Protein AF-A0A7V0V352-F1 (afdb_monomer_lite)

Secondary structure (DSSP, 8-state):
------HHHHHHHHHHHHHHGGGSTTS--------PPPP-------------------------------HHHHHHHHTTSS--HHHHS-SS------SSS---S--------SSTTHHHHHTTTT-SEEEEGGGTEEEE--

pLDDT: mean 73.29, std 15.71, range [43.5, 96.44]

Sequence (142 aa):
MSTRISRREFLFGSAMTAVGVALSACARQAAPQPTQPPATKAAVQASPTPIPTQAATATPVPTAAPAKEAPALAELVKQGKLPPLTDRLPKNPLVLAPVNEIGTYGGRIRSFYSWQGYWAECQYGHSALRWINDGMEIAPGI

Structure (mmCIF, N/CA/C/O backbone):
data_AF-A0A7V0V352-F1
#
_entry.id   AF-A0A7V0V352-F1
#
loop_
_atom_site.group_PDB
_atom_site.id
_atom_site.type_symbol
_atom_site.label_atom_id
_atom_site.label_alt_id
_atom_site.label_comp_id
_atom_site.label_asym_id
_atom_site.label_entity_id
_atom_site.label_seq_id
_atom_site.pdbx_PDB_ins_code
_atom_site.Cartn_x
_atom_site.Cartn_y
_atom_site.Cartn_z
_atom_site.occupancy
_atom_site.B_iso_or_equiv
_atom_site.auth_seq_id
_atom_site.auth_comp_id
_atom_site.auth_asym_id
_atom_site.auth_atom_id
_atom_site.pdbx_PDB_model_num
ATOM 1 N N . MET A 1 1 ? -4.299 54.544 -62.703 1.00 43.50 1 MET A N 1
ATOM 2 C CA . MET A 1 1 ? -5.400 53.828 -62.019 1.00 43.50 1 MET A CA 1
ATOM 3 C C . MET A 1 1 ? -4.779 52.682 -61.242 1.00 43.50 1 MET A C 1
ATOM 5 O O . MET A 1 1 ? -4.149 51.843 -61.864 1.00 43.50 1 MET A O 1
ATOM 9 N N . SER A 1 2 ? -4.840 52.703 -59.908 1.00 51.25 2 SER A N 1
ATOM 10 C CA . SER A 1 2 ? -4.236 51.662 -59.063 1.00 51.25 2 SER A CA 1
ATOM 11 C C . SER A 1 2 ? -5.326 50.684 -58.628 1.00 51.25 2 SER A C 1
ATOM 13 O O . SER A 1 2 ? -6.236 51.065 -57.890 1.00 51.25 2 SER A O 1
ATOM 15 N N . THR A 1 3 ? -5.290 49.457 -59.142 1.00 62.03 3 THR A N 1
ATOM 16 C CA . THR A 1 3 ? -6.212 48.380 -58.769 1.00 62.03 3 THR A CA 1
ATOM 17 C C . THR A 1 3 ? -5.818 47.837 -57.395 1.00 62.03 3 THR A C 1
ATOM 19 O O . THR A 1 3 ? -4.766 47.222 -57.233 1.00 62.03 3 THR A O 1
ATOM 22 N N . ARG A 1 4 ? -6.646 48.084 -56.369 1.00 68.38 4 ARG A N 1
ATOM 23 C CA . ARG A 1 4 ? -6.444 47.498 -55.035 1.00 68.38 4 ARG A CA 1
ATOM 24 C C . ARG A 1 4 ? -6.962 46.061 -55.027 1.00 68.38 4 ARG A C 1
ATOM 26 O O . ARG A 1 4 ? -8.168 45.857 -55.080 1.00 68.38 4 ARG A O 1
ATOM 33 N N . ILE A 1 5 ? -6.056 45.093 -54.921 1.00 78.44 5 ILE A N 1
ATOM 34 C CA . ILE A 1 5 ? -6.394 43.671 -54.774 1.00 78.44 5 ILE A CA 1
ATOM 35 C C . ILE A 1 5 ? -7.019 43.446 -53.394 1.00 78.44 5 ILE A C 1
ATOM 37 O O . ILE A 1 5 ? -6.432 43.792 -52.364 1.00 78.44 5 ILE A O 1
ATOM 41 N N . SER A 1 6 ? -8.219 42.870 -53.361 1.00 79.69 6 SER A N 1
ATOM 42 C CA . SER A 1 6 ? -8.899 42.525 -52.112 1.00 79.69 6 SER A CA 1
ATOM 43 C C . SER A 1 6 ? -8.332 41.236 -51.504 1.00 79.69 6 SER A C 1
ATOM 45 O O . SER A 1 6 ? -7.843 40.351 -52.205 1.00 79.69 6 SER A O 1
ATOM 47 N N . ARG A 1 7 ? -8.445 41.070 -50.177 1.00 80.06 7 ARG A N 1
ATOM 48 C CA . ARG A 1 7 ? -8.013 39.835 -49.482 1.00 80.06 7 ARG A CA 1
ATOM 49 C C . ARG A 1 7 ? -8.648 38.575 -50.079 1.00 80.06 7 ARG A C 1
ATOM 51 O O . ARG A 1 7 ? -8.038 37.513 -50.066 1.00 80.06 7 ARG A O 1
ATOM 58 N N . ARG A 1 8 ? -9.863 38.700 -50.616 1.00 79.12 8 ARG A N 1
ATOM 59 C CA . ARG A 1 8 ? -10.599 37.601 -51.240 1.00 79.12 8 ARG A CA 1
ATOM 60 C C . ARG A 1 8 ? -10.019 37.232 -52.605 1.00 79.12 8 ARG A C 1
ATOM 62 O O . ARG A 1 8 ? -9.851 36.052 -52.872 1.00 79.12 8 ARG A O 1
ATOM 69 N N . GLU A 1 9 ? -9.647 38.212 -53.424 1.00 79.06 9 GLU A N 1
ATOM 70 C CA . GLU A 1 9 ? -8.949 37.970 -54.697 1.00 79.06 9 GLU A CA 1
ATOM 71 C C . GLU A 1 9 ? -7.549 37.398 -54.481 1.00 79.06 9 GLU A C 1
ATOM 73 O O . GLU A 1 9 ? -7.135 36.517 -55.226 1.00 79.06 9 GLU A O 1
ATOM 78 N N . PHE A 1 10 ? -6.849 37.824 -53.425 1.00 77.69 10 PHE A N 1
ATOM 79 C CA . PHE A 1 10 ? -5.573 37.220 -53.043 1.00 77.69 10 PHE A CA 1
ATOM 80 C C . PHE A 1 10 ? -5.732 35.740 -52.658 1.00 77.69 10 PHE A C 1
ATOM 82 O O . PHE A 1 10 ? -4.953 34.905 -53.109 1.00 77.69 10 PHE A O 1
ATOM 89 N N . LEU A 1 11 ? -6.765 35.401 -51.877 1.00 81.44 11 LEU A N 1
ATOM 90 C CA . LEU A 1 11 ? -7.054 34.016 -51.489 1.00 81.44 11 LEU A CA 1
ATOM 91 C C . LEU A 1 11 ? -7.526 33.151 -52.669 1.00 81.44 11 LEU A C 1
ATOM 93 O O . LEU A 1 11 ? -7.151 31.986 -52.761 1.00 81.44 11 LEU A O 1
ATOM 97 N N . PHE A 1 12 ? -8.313 33.703 -53.594 1.00 75.25 12 PHE A N 1
ATOM 98 C CA . PHE A 1 12 ? -8.693 32.985 -54.815 1.00 75.25 12 PHE A CA 1
ATOM 99 C C . PHE A 1 12 ? -7.503 32.795 -55.765 1.00 75.25 12 PHE A C 1
ATOM 101 O O . PHE A 1 12 ? -7.333 31.712 -56.323 1.00 75.25 12 PHE A O 1
ATOM 108 N N . GLY A 1 13 ? -6.643 33.808 -55.907 1.00 75.25 13 GLY A N 1
ATOM 109 C CA . GLY A 1 13 ? -5.429 33.727 -56.717 1.00 75.25 13 GLY A CA 1
ATOM 110 C C . GLY A 1 13 ? -4.414 32.718 -56.175 1.00 75.25 13 GLY A C 1
ATOM 111 O O . GLY A 1 13 ? -3.832 31.965 -56.953 1.00 75.25 13 GLY A O 1
ATOM 112 N N . SER A 1 14 ? -4.241 32.642 -54.849 1.00 68.81 14 SER A N 1
ATOM 113 C CA . SER A 1 14 ? -3.341 31.665 -54.219 1.00 68.81 14 SER A CA 1
ATOM 114 C C . SER A 1 14 ? -3.876 30.230 -54.271 1.00 68.81 14 SER A C 1
ATOM 116 O O . SER A 1 14 ? -3.094 29.287 -54.374 1.00 68.81 14 SER A O 1
ATOM 118 N N . ALA A 1 15 ? -5.199 30.041 -54.269 1.00 66.25 15 ALA A N 1
ATOM 119 C CA . ALA A 1 15 ? -5.800 28.724 -54.464 1.00 66.25 15 ALA A CA 1
ATOM 120 C C . ALA A 1 15 ? -5.619 28.206 -55.906 1.00 66.25 15 ALA A C 1
ATOM 122 O O . ALA A 1 15 ? -5.352 27.020 -56.102 1.00 66.25 15 ALA A O 1
ATOM 123 N N . MET A 1 16 ? -5.705 29.078 -56.920 1.00 65.88 16 MET A N 1
ATOM 124 C CA . MET A 1 16 ? -5.521 28.673 -58.322 1.00 65.88 16 MET A CA 1
ATOM 125 C C . MET A 1 16 ? -4.070 28.305 -58.672 1.00 65.88 16 MET A C 1
ATOM 127 O O . MET A 1 16 ? -3.858 27.429 -59.510 1.00 65.88 16 MET A O 1
ATOM 131 N N . THR A 1 17 ? -3.062 28.894 -58.022 1.00 61.22 17 THR A N 1
ATOM 132 C CA . THR A 1 17 ? -1.652 28.522 -58.254 1.00 61.22 17 THR A CA 1
ATOM 133 C C . THR A 1 17 ? -1.278 27.171 -57.640 1.00 61.22 17 THR A C 1
ATOM 135 O O . THR A 1 17 ? -0.469 26.451 -58.225 1.00 61.22 17 THR A O 1
ATOM 138 N N . ALA A 1 18 ? -1.907 26.761 -56.533 1.00 56.91 18 ALA A N 1
ATOM 139 C CA . ALA A 1 18 ? -1.668 25.454 -55.910 1.00 56.91 18 ALA A CA 1
ATOM 140 C C . ALA A 1 18 ? -2.135 24.269 -56.782 1.00 56.91 18 ALA A C 1
ATOM 142 O O . ALA A 1 18 ? -1.508 23.211 -56.776 1.00 56.91 18 ALA A O 1
ATOM 143 N N . VAL A 1 19 ? -3.186 24.453 -57.590 1.00 56.16 19 VAL A N 1
ATOM 144 C CA . VAL A 1 19 ? -3.685 23.417 -58.516 1.00 56.16 19 VAL A CA 1
ATOM 145 C C . VAL A 1 19 ? -2.754 23.238 -59.726 1.00 56.16 19 VAL A C 1
ATOM 147 O O . VAL A 1 19 ? -2.592 22.124 -60.219 1.00 56.16 19 VAL A O 1
ATOM 150 N N . GLY A 1 20 ? -2.066 24.298 -60.165 1.00 57.19 20 GLY A N 1
ATOM 151 C CA . GLY A 1 20 ? -1.119 24.234 -61.287 1.00 57.19 20 GLY A CA 1
ATOM 152 C C . GLY A 1 20 ? 0.136 23.394 -61.009 1.00 57.19 20 GLY A C 1
ATOM 153 O O . GLY A 1 20 ? 0.694 22.799 -61.928 1.00 57.19 20 GLY A O 1
ATOM 154 N N . VAL A 1 21 ? 0.556 23.283 -59.744 1.00 57.53 21 VAL A N 1
ATOM 155 C CA . VAL A 1 21 ? 1.750 22.509 -59.350 1.00 57.53 21 VAL A CA 1
ATOM 156 C C . VAL A 1 21 ? 1.479 20.995 -59.327 1.00 57.53 21 VAL A C 1
ATOM 158 O O . VAL A 1 21 ? 2.409 20.203 -59.451 1.00 57.53 21 VAL A O 1
ATOM 161 N N . ALA A 1 22 ? 0.216 20.564 -59.258 1.00 56.56 22 ALA A N 1
ATOM 162 C CA . ALA A 1 22 ? -0.133 19.141 -59.215 1.00 56.56 22 ALA A CA 1
ATOM 163 C C . ALA A 1 22 ? -0.000 18.425 -60.577 1.00 56.56 22 ALA A C 1
ATOM 165 O O . ALA A 1 22 ? 0.179 17.209 -60.613 1.00 56.56 22 ALA A O 1
ATOM 166 N N . LEU A 1 23 ? -0.049 19.153 -61.701 1.00 54.41 23 LEU A N 1
ATOM 167 C CA . LEU A 1 23 ? -0.048 18.555 -63.046 1.00 54.41 23 LEU A CA 1
ATOM 168 C C . LEU A 1 23 ? 1.349 18.401 -63.676 1.00 54.41 23 LEU A C 1
ATOM 170 O O . LEU A 1 23 ? 1.477 17.708 -64.683 1.00 54.41 23 LEU A O 1
ATOM 174 N N . SER A 1 24 ? 2.411 18.977 -63.097 1.00 55.22 24 SER A N 1
ATOM 175 C CA . SER A 1 24 ? 3.782 18.820 -63.628 1.00 55.22 24 SER A CA 1
ATOM 176 C C . SER A 1 24 ? 4.528 17.596 -63.079 1.00 55.22 24 SER A C 1
ATOM 178 O O . SER A 1 24 ? 5.571 17.220 -63.613 1.00 55.22 24 SER A O 1
ATOM 180 N N . ALA A 1 25 ? 3.986 16.923 -62.061 1.00 52.22 25 ALA A N 1
ATOM 181 C CA . ALA A 1 25 ? 4.645 15.791 -61.409 1.00 52.22 25 ALA A CA 1
ATOM 182 C C . ALA A 1 25 ? 4.538 14.457 -62.180 1.00 52.22 25 ALA A C 1
ATOM 184 O O . ALA A 1 25 ? 5.185 13.486 -61.799 1.00 52.22 25 ALA A O 1
ATOM 185 N N . CYS A 1 26 ? 3.767 14.390 -63.273 1.00 56.44 26 CYS A N 1
ATOM 186 C CA . CYS A 1 26 ? 3.627 13.164 -64.076 1.00 56.44 26 CYS A CA 1
ATOM 187 C C . CYS A 1 26 ? 4.478 13.141 -65.358 1.00 56.44 26 CYS A C 1
ATOM 189 O O . CYS A 1 26 ? 4.480 12.142 -66.070 1.00 56.44 26 CYS A O 1
ATOM 191 N N . ALA A 1 27 ? 5.254 14.190 -65.648 1.00 55.41 27 ALA A N 1
ATOM 192 C CA . ALA A 1 27 ? 6.112 14.243 -66.834 1.00 55.41 27 ALA A CA 1
ATOM 193 C C . ALA A 1 27 ? 7.588 13.930 -66.518 1.00 55.41 27 ALA A C 1
ATOM 195 O O . ALA A 1 27 ? 8.482 14.668 -66.926 1.00 55.41 27 ALA A O 1
ATOM 196 N N . ARG A 1 28 ? 7.851 12.847 -65.769 1.00 52.06 28 ARG A N 1
ATOM 197 C CA . ARG A 1 28 ? 9.148 12.134 -65.743 1.00 52.06 28 ARG A CA 1
ATOM 198 C C . ARG A 1 28 ? 9.052 10.836 -64.933 1.00 52.06 28 ARG A C 1
ATOM 200 O O . ARG A 1 28 ? 9.588 10.722 -63.837 1.00 52.06 28 ARG A O 1
ATOM 207 N N . GLN A 1 29 ? 8.409 9.816 -65.493 1.00 51.81 29 GLN A N 1
ATOM 208 C CA . GLN A 1 29 ? 8.774 8.446 -65.130 1.00 51.81 29 GLN A CA 1
ATOM 209 C C . GLN A 1 29 ? 10.036 8.093 -65.914 1.00 51.81 29 GLN A C 1
ATOM 211 O O . GLN A 1 29 ? 9.988 7.776 -67.100 1.00 51.81 29 GLN A O 1
ATOM 216 N N . ALA A 1 30 ? 11.189 8.222 -65.256 1.00 53.47 30 ALA A N 1
ATOM 217 C CA . ALA A 1 30 ? 12.391 7.536 -65.700 1.00 53.47 30 ALA A CA 1
ATOM 218 C C . ALA A 1 30 ? 12.086 6.031 -65.739 1.00 53.47 30 ALA A C 1
ATOM 220 O O . ALA A 1 30 ? 11.492 5.494 -64.802 1.00 53.47 30 ALA A O 1
ATOM 221 N N . ALA A 1 31 ? 12.450 5.373 -66.839 1.00 52.91 31 ALA A N 1
ATOM 222 C CA . ALA A 1 31 ? 12.314 3.931 -66.979 1.00 52.91 31 ALA A CA 1
ATOM 223 C C . ALA A 1 31 ? 12.985 3.222 -65.784 1.00 52.91 31 ALA A C 1
ATOM 225 O O . ALA A 1 31 ? 14.095 3.609 -65.407 1.00 52.91 31 ALA A O 1
ATOM 226 N N . PRO A 1 32 ? 12.348 2.208 -65.172 1.00 46.12 32 PRO A N 1
ATOM 227 C CA . PRO A 1 32 ? 12.964 1.472 -64.082 1.00 46.12 32 PRO A CA 1
ATOM 228 C C . PRO A 1 32 ? 14.193 0.727 -64.610 1.00 46.12 32 PRO A C 1
ATOM 230 O O . PRO A 1 32 ? 14.098 -0.183 -65.432 1.00 46.12 32 PRO A O 1
ATOM 233 N N . GLN A 1 33 ? 15.364 1.144 -64.139 1.00 52.56 33 GLN A N 1
ATOM 234 C CA . GLN A 1 33 ? 16.610 0.408 -64.301 1.00 52.56 33 GLN A CA 1
ATOM 235 C C . GLN A 1 33 ? 16.503 -0.906 -63.497 1.00 52.56 33 GLN A C 1
ATOM 237 O O . GLN A 1 33 ? 15.944 -0.882 -62.393 1.00 52.56 33 GLN A O 1
ATOM 242 N N . PRO A 1 34 ? 17.020 -2.051 -63.988 1.00 50.34 34 PRO A N 1
ATOM 243 C CA . PRO A 1 34 ? 17.020 -3.295 -63.225 1.00 50.34 34 PRO A CA 1
ATOM 244 C C . PRO A 1 34 ? 17.766 -3.083 -61.907 1.00 50.34 34 PRO A C 1
ATOM 246 O O . PRO A 1 34 ? 18.981 -2.891 -61.880 1.00 50.34 34 PRO A O 1
ATOM 249 N N . THR A 1 35 ? 17.022 -3.073 -60.806 1.00 49.66 35 THR A N 1
ATOM 250 C CA . THR A 1 35 ? 17.591 -3.010 -59.463 1.00 49.66 35 THR A CA 1
ATOM 251 C C . THR A 1 35 ? 18.137 -4.396 -59.153 1.00 49.66 35 THR A C 1
ATOM 253 O O . THR A 1 35 ? 17.370 -5.352 -59.045 1.00 49.66 35 THR A O 1
ATOM 256 N N . GLN A 1 36 ? 19.462 -4.526 -59.053 1.00 61.53 36 GLN A N 1
ATOM 257 C CA . GLN A 1 36 ? 20.054 -5.716 -58.451 1.00 61.53 36 GLN A CA 1
ATOM 258 C C . GLN A 1 36 ? 19.512 -5.845 -57.020 1.00 61.53 36 GLN A C 1
ATOM 260 O O . GLN A 1 36 ? 19.514 -4.849 -56.289 1.00 61.53 36 GLN A O 1
ATOM 265 N N . PRO A 1 37 ? 19.027 -7.029 -56.610 1.00 59.53 37 PRO A N 1
ATOM 266 C CA . PRO A 1 37 ? 18.550 -7.230 -55.253 1.00 59.53 37 PRO A CA 1
ATOM 267 C C . PRO A 1 37 ? 19.671 -6.878 -54.262 1.00 59.53 37 PRO A C 1
ATOM 269 O O . PRO A 1 37 ? 20.815 -7.301 -54.463 1.00 59.53 37 PRO A O 1
ATOM 272 N N . PRO A 1 38 ? 19.381 -6.098 -53.206 1.00 55.44 38 PRO A N 1
ATOM 273 C CA . PRO A 1 38 ? 20.364 -5.830 -52.176 1.00 55.44 38 PRO A CA 1
ATOM 274 C C . PRO A 1 38 ? 20.794 -7.160 -51.567 1.00 55.44 38 PRO A C 1
ATOM 276 O O . PRO A 1 38 ? 19.951 -7.987 -51.210 1.00 55.44 38 PRO A O 1
ATOM 279 N N . ALA A 1 39 ? 22.110 -7.356 -51.460 1.00 58.44 39 ALA A N 1
ATOM 280 C CA . ALA A 1 39 ? 22.688 -8.459 -50.715 1.00 58.44 39 ALA A CA 1
ATOM 281 C C . ALA A 1 39 ? 21.983 -8.543 -49.358 1.00 58.44 39 ALA A C 1
ATOM 283 O O . ALA A 1 39 ? 21.978 -7.576 -48.590 1.00 58.44 39 ALA A O 1
ATOM 284 N N . THR A 1 40 ? 21.339 -9.682 -49.102 1.00 49.34 40 THR A N 1
ATOM 285 C CA . THR A 1 40 ? 20.672 -9.979 -47.842 1.00 49.34 40 THR A CA 1
ATOM 286 C C . THR A 1 40 ? 21.691 -9.793 -46.726 1.00 49.34 40 THR A C 1
ATOM 288 O O . THR A 1 40 ? 22.568 -10.633 -46.529 1.00 49.34 40 THR A O 1
ATOM 291 N N . LYS A 1 41 ? 21.606 -8.675 -45.994 1.00 60.44 41 LYS A N 1
ATOM 292 C CA . LYS A 1 41 ? 22.245 -8.582 -44.685 1.00 60.44 41 LYS A CA 1
ATOM 293 C C . LYS A 1 41 ? 21.648 -9.716 -43.870 1.00 60.44 41 LYS A C 1
ATOM 295 O O . LYS A 1 41 ? 20.436 -9.745 -43.662 1.00 60.44 41 LYS A O 1
ATOM 300 N N . ALA A 1 42 ? 22.504 -10.667 -43.506 1.00 51.59 42 ALA A N 1
ATOM 301 C CA . ALA A 1 42 ? 22.162 -11.773 -42.636 1.00 51.59 42 ALA A CA 1
ATOM 302 C C . ALA A 1 42 ? 21.325 -11.238 -41.472 1.00 51.59 42 ALA A C 1
ATOM 304 O O . ALA A 1 42 ? 21.714 -10.266 -40.817 1.00 51.59 42 ALA A O 1
ATOM 305 N N . ALA A 1 43 ? 20.154 -11.837 -41.272 1.00 49.38 43 ALA A N 1
ATOM 306 C CA . ALA A 1 43 ? 19.350 -11.586 -40.097 1.00 49.38 43 ALA A CA 1
ATOM 307 C C . ALA A 1 43 ? 20.253 -11.807 -38.882 1.00 49.38 43 ALA A C 1
ATOM 309 O O . ALA A 1 43 ? 20.746 -12.915 -38.663 1.00 49.38 43 ALA A O 1
ATOM 310 N N . VAL A 1 44 ? 20.502 -10.746 -38.117 1.00 53.69 44 VAL A N 1
ATOM 311 C CA . VAL A 1 44 ? 21.022 -10.905 -36.765 1.00 53.69 44 VAL A CA 1
ATOM 312 C C . VAL A 1 44 ? 19.918 -11.642 -36.027 1.00 53.69 44 VAL A C 1
ATOM 314 O O . VAL A 1 44 ? 18.874 -11.068 -35.720 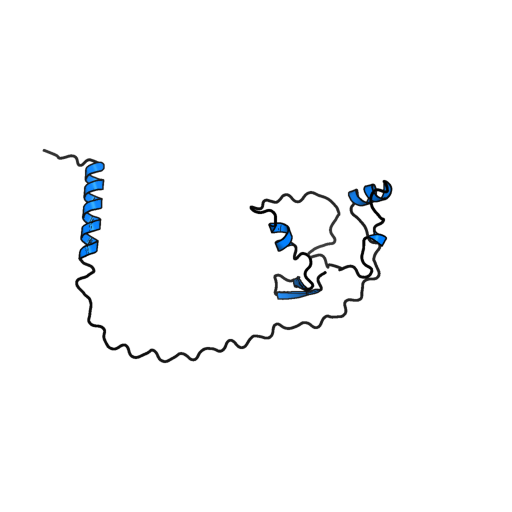1.00 53.69 44 VAL A O 1
ATOM 317 N N . GLN A 1 45 ? 20.110 -12.944 -35.833 1.00 49.97 45 GLN A N 1
ATOM 318 C CA . GLN A 1 45 ? 19.319 -13.706 -34.888 1.00 49.97 45 GLN A CA 1
ATOM 319 C C . GLN A 1 45 ? 19.508 -13.010 -33.543 1.00 49.97 45 GLN A C 1
ATOM 321 O O . GLN A 1 45 ? 20.596 -13.036 -32.970 1.00 49.97 45 GLN A O 1
ATOM 326 N N . ALA A 1 46 ? 18.468 -12.321 -33.078 1.00 55.66 46 ALA A N 1
ATOM 327 C CA . ALA A 1 46 ? 18.390 -11.899 -31.696 1.00 55.66 46 ALA A CA 1
ATOM 328 C C . ALA A 1 46 ? 18.300 -13.182 -30.868 1.00 55.66 46 ALA A C 1
ATOM 330 O O . ALA A 1 46 ? 17.221 -13.736 -30.666 1.00 55.66 46 ALA A O 1
ATOM 331 N N . SER A 1 47 ? 19.455 -13.705 -30.465 1.00 56.22 47 SER A N 1
ATOM 332 C CA . SER A 1 47 ? 19.524 -14.699 -29.408 1.00 56.22 47 SER A CA 1
ATOM 333 C C . SER A 1 47 ? 18.828 -14.083 -28.195 1.00 56.22 47 SER A C 1
ATOM 335 O O . SER A 1 47 ? 19.205 -12.972 -27.811 1.00 56.22 47 SER A O 1
ATOM 337 N N . PRO A 1 48 ? 17.799 -14.722 -27.612 1.00 62.50 48 PRO A N 1
ATOM 338 C CA . PRO A 1 48 ? 17.190 -14.205 -26.402 1.00 62.50 48 PRO A CA 1
ATOM 339 C C . PRO A 1 48 ? 18.283 -14.152 -25.340 1.00 62.50 48 PRO A C 1
ATOM 341 O O . PRO A 1 48 ? 18.795 -15.191 -24.922 1.00 62.50 48 PRO A O 1
ATOM 344 N N . THR A 1 49 ? 18.681 -12.943 -24.941 1.00 62.50 49 THR A N 1
ATOM 345 C CA . THR A 1 49 ? 19.489 -12.761 -23.740 1.00 62.50 49 THR A CA 1
ATOM 346 C C . THR A 1 49 ? 18.690 -13.403 -22.612 1.00 62.50 49 THR A C 1
ATOM 348 O O . THR A 1 49 ? 17.564 -12.958 -22.367 1.00 62.50 49 THR A O 1
ATOM 351 N N . PRO A 1 50 ? 19.188 -14.475 -21.972 1.00 62.34 50 PRO A N 1
ATOM 352 C CA . PRO A 1 50 ? 18.472 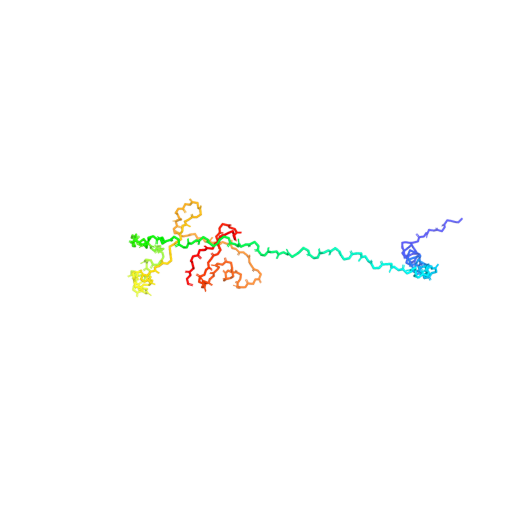-15.078 -20.866 1.00 62.34 50 PRO A CA 1
ATOM 353 C C . PRO A 1 50 ? 18.297 -13.993 -19.808 1.00 62.34 50 PRO A C 1
ATOM 355 O O . PRO A 1 50 ? 19.282 -13.438 -19.320 1.00 62.34 50 PRO A O 1
ATOM 358 N N . ILE A 1 51 ? 17.043 -13.657 -19.495 1.00 60.00 51 ILE A N 1
ATOM 359 C CA . ILE A 1 51 ? 16.740 -12.832 -18.330 1.00 60.00 51 ILE A CA 1
ATOM 360 C C . ILE A 1 51 ? 17.325 -13.612 -17.153 1.00 60.00 51 ILE A C 1
ATOM 362 O 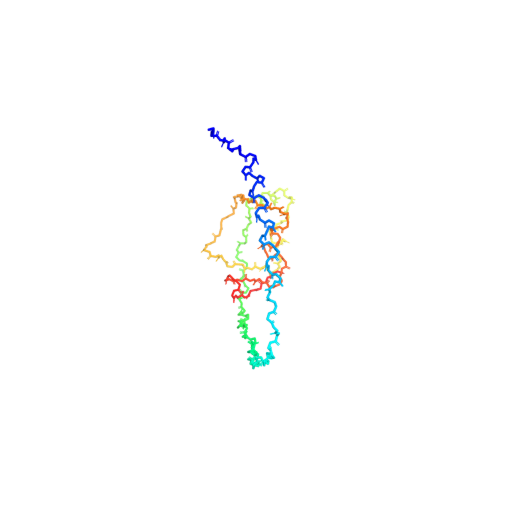O . ILE A 1 51 ? 16.939 -14.776 -16.975 1.00 60.00 51 ILE A O 1
ATOM 366 N N . PRO A 1 52 ? 18.293 -13.052 -16.407 1.00 58.41 52 PRO A N 1
ATOM 367 C CA . PRO A 1 52 ? 18.866 -13.744 -15.271 1.00 58.41 52 PRO A CA 1
ATOM 368 C C . PRO A 1 52 ? 17.724 -14.061 -14.309 1.00 58.41 52 PRO A C 1
ATOM 370 O O . PRO A 1 52 ? 17.166 -13.184 -13.657 1.00 58.41 52 PRO A O 1
ATOM 373 N N . THR A 1 53 ? 17.329 -15.332 -14.276 1.00 53.53 53 THR A N 1
ATOM 374 C CA . THR A 1 53 ? 16.361 -15.828 -13.308 1.00 53.53 53 THR A CA 1
ATOM 375 C C . THR A 1 53 ? 17.120 -15.899 -12.001 1.00 53.53 53 THR A C 1
ATOM 377 O O . THR A 1 53 ? 17.860 -16.852 -11.752 1.00 53.53 53 THR A O 1
ATOM 380 N N . GLN A 1 54 ? 17.014 -14.843 -11.198 1.00 61.59 54 GLN A N 1
ATOM 381 C CA . GLN A 1 54 ? 17.504 -14.898 -9.836 1.00 61.59 54 GLN A CA 1
ATOM 382 C C . GLN A 1 54 ? 16.708 -15.999 -9.137 1.00 61.59 54 GLN A C 1
ATOM 384 O O . GLN A 1 54 ? 15.479 -15.946 -9.071 1.00 61.59 54 GLN A O 1
ATOM 389 N N . ALA A 1 55 ? 17.408 -17.048 -8.700 1.00 54.00 55 ALA A N 1
ATOM 390 C CA . ALA A 1 55 ? 16.791 -18.098 -7.912 1.00 54.00 55 ALA A CA 1
ATOM 391 C C . ALA A 1 55 ? 16.071 -17.433 -6.739 1.00 54.00 55 ALA A C 1
ATOM 393 O O . ALA A 1 55 ? 16.638 -16.544 -6.101 1.00 54.00 55 ALA A O 1
ATOM 394 N N . ALA A 1 56 ? 14.827 -17.840 -6.484 1.00 56.19 56 ALA A N 1
ATOM 395 C CA . ALA A 1 56 ? 14.094 -17.382 -5.320 1.00 56.19 56 ALA A CA 1
ATOM 396 C C . ALA A 1 56 ? 14.910 -17.762 -4.081 1.00 56.19 56 ALA A C 1
ATOM 398 O O . ALA A 1 56 ? 14.890 -18.909 -3.633 1.00 56.19 56 ALA A O 1
ATOM 399 N N . THR A 1 57 ? 15.675 -16.811 -3.550 1.00 50.62 57 THR A N 1
ATOM 400 C CA . THR A 1 57 ? 16.234 -16.936 -2.214 1.00 50.62 57 THR A CA 1
ATOM 401 C C . THR A 1 57 ? 15.034 -17.155 -1.315 1.00 50.62 57 THR A C 1
ATOM 403 O O . THR A 1 57 ? 14.080 -16.378 -1.373 1.00 50.62 57 THR A O 1
ATOM 406 N N . ALA A 1 58 ? 15.041 -18.244 -0.547 1.00 49.84 58 ALA A N 1
ATOM 407 C CA . ALA A 1 58 ? 14.022 -18.491 0.455 1.00 49.84 58 ALA A CA 1
ATOM 408 C C . ALA A 1 58 ? 14.091 -17.343 1.464 1.00 49.84 58 ALA A C 1
ATOM 410 O O . ALA A 1 58 ? 14.860 -17.388 2.423 1.00 49.84 58 ALA A O 1
ATOM 411 N N . THR A 1 59 ? 13.338 -16.274 1.200 1.00 56.12 59 THR A N 1
ATOM 412 C CA . THR A 1 59 ? 13.144 -15.197 2.152 1.00 56.12 59 THR A CA 1
ATOM 413 C C . THR A 1 59 ? 12.536 -15.875 3.367 1.00 56.12 59 THR A C 1
ATOM 415 O O . THR A 1 59 ? 11.472 -16.489 3.224 1.00 56.12 59 THR A O 1
ATOM 418 N N . PRO A 1 60 ? 13.214 -15.859 4.527 1.00 53.00 60 PRO A N 1
ATOM 419 C CA . PRO A 1 60 ? 12.658 -16.454 5.727 1.00 53.00 60 PRO A CA 1
ATOM 420 C C . PRO A 1 60 ? 11.267 -15.865 5.904 1.00 53.00 60 PRO A C 1
ATOM 422 O O . PRO A 1 60 ? 11.125 -14.643 5.871 1.00 53.00 60 PRO A O 1
ATOM 425 N N . VAL A 1 61 ? 10.250 -16.729 6.010 1.00 53.34 61 VAL A N 1
ATOM 426 C CA . VAL A 1 61 ? 8.883 -16.298 6.307 1.00 53.34 61 VAL A CA 1
ATOM 427 C C . VAL A 1 61 ? 9.001 -15.486 7.588 1.00 53.34 61 VAL A C 1
ATOM 429 O O . VAL A 1 61 ? 9.360 -16.062 8.619 1.00 53.34 61 VAL A O 1
ATOM 432 N N . PRO A 1 62 ? 8.815 -14.157 7.543 1.00 53.91 62 PRO A N 1
ATOM 433 C CA . PRO A 1 62 ? 8.957 -13.375 8.746 1.00 53.91 62 PRO A CA 1
ATOM 434 C C . PRO A 1 62 ? 7.870 -13.867 9.692 1.00 53.91 62 PRO A C 1
ATOM 436 O O . PRO A 1 62 ? 6.681 -13.799 9.377 1.00 53.91 62 PRO A O 1
ATOM 439 N N . THR A 1 63 ? 8.285 -14.404 10.841 1.00 50.56 63 THR A N 1
ATOM 440 C CA . THR A 1 63 ? 7.401 -14.586 11.990 1.00 50.56 63 THR A CA 1
ATOM 441 C C . THR A 1 63 ? 6.628 -13.292 12.133 1.00 50.56 63 THR A C 1
ATOM 443 O O . THR A 1 63 ? 7.265 -12.241 12.219 1.00 50.56 63 THR A O 1
ATOM 446 N N . ALA A 1 64 ? 5.294 -13.367 12.069 1.00 52.88 64 ALA A N 1
ATOM 447 C CA . ALA A 1 64 ? 4.418 -12.208 12.047 1.00 52.88 64 ALA A CA 1
ATOM 448 C C . ALA A 1 64 ? 4.884 -11.189 13.095 1.00 52.88 64 ALA A C 1
ATOM 450 O O . ALA A 1 64 ? 4.649 -11.353 14.293 1.00 52.88 64 ALA A O 1
ATOM 451 N N . ALA A 1 65 ? 5.578 -10.139 12.639 1.00 56.81 65 ALA A N 1
ATOM 452 C CA . ALA A 1 65 ? 5.765 -8.947 13.442 1.00 56.81 65 ALA A CA 1
ATOM 453 C C . ALA A 1 65 ? 4.361 -8.515 13.889 1.00 56.81 65 ALA A C 1
ATOM 455 O O . ALA A 1 65 ? 3.420 -8.740 13.123 1.00 56.81 65 ALA A O 1
ATOM 456 N N . PRO A 1 66 ? 4.182 -7.941 15.092 1.00 62.06 66 PRO A N 1
ATOM 457 C CA . PRO A 1 66 ? 2.863 -7.553 15.582 1.00 62.06 66 PRO A CA 1
ATOM 458 C C . PRO A 1 66 ? 2.149 -6.732 14.507 1.00 62.06 66 PRO A C 1
ATOM 460 O O . PRO A 1 66 ? 2.512 -5.583 14.238 1.00 62.06 66 PRO A O 1
ATOM 463 N N . ALA A 1 67 ? 1.198 -7.374 13.826 1.00 71.44 67 ALA A N 1
ATOM 464 C CA . ALA A 1 67 ? 0.587 -6.820 12.638 1.00 71.44 67 ALA A CA 1
ATOM 465 C C . ALA A 1 67 ? -0.289 -5.660 13.098 1.00 71.44 67 ALA A C 1
ATOM 467 O O . ALA A 1 67 ? -1.176 -5.820 13.936 1.00 71.44 67 ALA A O 1
ATOM 468 N N . LYS A 1 68 ? 0.016 -4.464 12.601 1.00 87.44 68 LYS A N 1
ATOM 469 C CA . LYS A 1 68 ? -0.777 -3.268 12.875 1.00 87.44 68 LYS A CA 1
ATOM 470 C C . LYS A 1 68 ? -1.798 -3.113 11.765 1.00 87.44 68 LYS A C 1
ATOM 472 O O . LYS A 1 68 ? -1.488 -3.385 10.610 1.00 87.44 68 LYS A O 1
ATOM 477 N N . GLU A 1 69 ? -2.973 -2.604 12.092 1.00 92.00 69 GLU A N 1
ATOM 478 C CA . GLU A 1 69 ? -3.979 -2.204 11.110 1.00 92.00 69 GLU A CA 1
ATOM 479 C C . GLU A 1 69 ? -4.182 -0.688 11.109 1.00 92.00 69 GLU A C 1
ATOM 481 O O . GLU A 1 69 ? -3.766 0.017 12.033 1.00 92.00 69 GLU A O 1
ATOM 486 N N . ALA A 1 70 ? -4.836 -0.181 10.064 1.00 94.44 70 ALA A N 1
ATOM 487 C CA . ALA A 1 70 ? -5.190 1.227 9.993 1.00 94.44 70 ALA A CA 1
ATOM 488 C C . ALA A 1 70 ? -6.132 1.614 11.157 1.00 94.44 70 ALA A C 1
ATOM 490 O O . ALA A 1 70 ? -7.068 0.862 11.448 1.00 94.44 70 ALA A O 1
ATOM 491 N N . PRO A 1 71 ? -5.974 2.802 11.777 1.00 93.38 71 PRO A N 1
ATOM 492 C CA . PRO A 1 71 ? -6.797 3.221 12.919 1.00 93.38 71 PRO A CA 1
ATOM 493 C C . PRO A 1 71 ? -8.308 3.179 12.657 1.00 93.38 71 PRO A C 1
ATOM 495 O O . PRO A 1 71 ? -9.083 2.809 13.535 1.00 93.38 71 PRO A O 1
ATOM 498 N N . ALA A 1 72 ? -8.726 3.503 11.429 1.00 92.69 72 ALA A N 1
ATOM 499 C CA . ALA A 1 72 ? -10.127 3.435 11.022 1.00 92.69 72 ALA A CA 1
ATOM 500 C C . ALA A 1 72 ? -10.687 1.998 11.022 1.00 92.69 72 ALA A C 1
ATOM 502 O O . ALA A 1 72 ? -11.866 1.809 11.302 1.00 92.69 72 ALA A O 1
ATOM 503 N N . LEU A 1 73 ? -9.858 0.984 10.739 1.00 94.38 73 LEU A N 1
ATOM 504 C CA . LEU A 1 73 ? -10.267 -0.425 10.774 1.00 94.38 73 LEU A CA 1
ATOM 505 C C . LEU A 1 73 ? -10.307 -0.961 12.204 1.00 94.38 73 LEU A C 1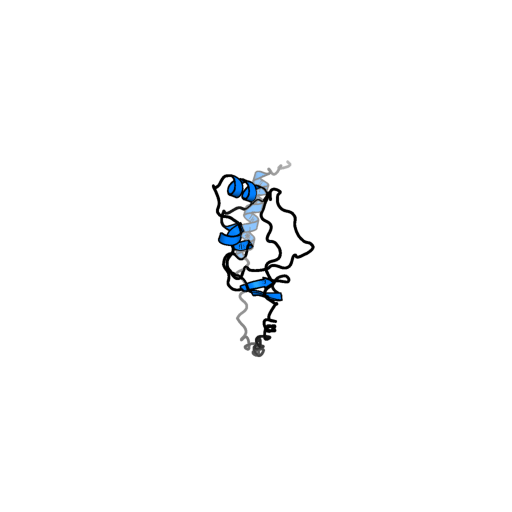
ATOM 507 O O . LEU A 1 73 ? -11.256 -1.655 12.555 1.00 94.38 73 LEU A O 1
ATOM 511 N N . ALA A 1 74 ? -9.345 -0.567 13.042 1.00 93.06 74 ALA A N 1
ATOM 512 C CA . ALA A 1 74 ? -9.333 -0.933 14.457 1.00 93.06 74 ALA A CA 1
ATOM 513 C C . ALA A 1 74 ? -10.617 -0.483 15.177 1.00 93.06 74 ALA A C 1
ATOM 515 O O . ALA A 1 74 ? -11.149 -1.203 16.019 1.00 93.06 74 ALA A O 1
ATOM 516 N N . GLU A 1 75 ? -11.150 0.688 14.824 1.00 94.06 75 GLU A N 1
ATOM 517 C CA . GLU A 1 75 ? -12.427 1.171 15.355 1.00 94.06 75 GLU A CA 1
ATOM 518 C C . GLU A 1 75 ? -13.613 0.297 14.909 1.00 94.06 75 GLU A C 1
ATOM 520 O O . GLU A 1 75 ? -14.490 -0.019 15.709 1.00 94.06 75 GLU A O 1
ATOM 525 N N . LEU A 1 76 ? -13.618 -0.187 13.663 1.00 94.69 76 LEU A N 1
ATOM 526 C CA . LEU A 1 76 ? -14.650 -1.114 13.181 1.00 94.69 76 LEU A CA 1
ATOM 527 C C . LEU A 1 76 ? -14.578 -2.484 13.865 1.00 94.69 76 LEU A C 1
ATOM 529 O O . LEU A 1 76 ? -15.622 -3.081 14.133 1.00 94.69 76 LEU A O 1
ATOM 533 N N . VAL A 1 77 ? -13.369 -2.961 14.175 1.00 95.00 77 VAL A N 1
ATOM 534 C CA . VAL A 1 77 ? -13.162 -4.191 14.953 1.00 95.00 77 VAL A CA 1
ATOM 535 C C . VAL A 1 77 ? -13.706 -4.017 16.371 1.00 95.00 77 VAL A C 1
ATOM 537 O O . VAL A 1 77 ? -14.469 -4.858 16.838 1.00 95.00 77 VAL A O 1
ATOM 540 N N . LYS A 1 78 ? -13.410 -2.891 17.035 1.00 93.50 78 LYS A N 1
ATOM 541 C CA . LYS A 1 78 ? -13.968 -2.571 18.364 1.00 93.50 78 LYS A CA 1
ATOM 542 C C . LYS A 1 78 ? -15.494 -2.487 18.362 1.00 93.50 78 LYS A C 1
ATOM 544 O O . LYS A 1 78 ? -16.128 -2.905 19.323 1.00 93.50 78 LYS A O 1
ATOM 549 N N . GLN A 1 79 ? -16.081 -1.976 17.282 1.00 95.69 79 GLN A N 1
ATOM 550 C CA . GLN A 1 79 ? -17.533 -1.923 17.090 1.00 95.69 79 GLN A CA 1
ATOM 551 C C . GLN A 1 79 ? -18.159 -3.284 16.736 1.00 95.69 79 GLN A C 1
ATOM 553 O O . GLN A 1 79 ? -19.374 -3.359 16.570 1.00 95.69 79 GLN A O 1
ATOM 558 N N . GLY A 1 80 ? -17.360 -4.344 16.566 1.00 94.19 80 GLY A N 1
ATOM 559 C CA . GLY A 1 80 ? -17.835 -5.675 16.176 1.00 94.19 80 GLY A CA 1
ATOM 560 C C . GLY A 1 80 ? -18.317 -5.775 14.724 1.00 94.19 80 GLY A C 1
ATOM 561 O O . GLY A 1 80 ? -18.938 -6.765 14.352 1.00 94.19 80 GLY A O 1
ATOM 562 N N . LYS A 1 81 ? -18.045 -4.764 13.889 1.00 96.44 81 LYS A N 1
ATOM 563 C CA . LYS A 1 81 ? -18.449 -4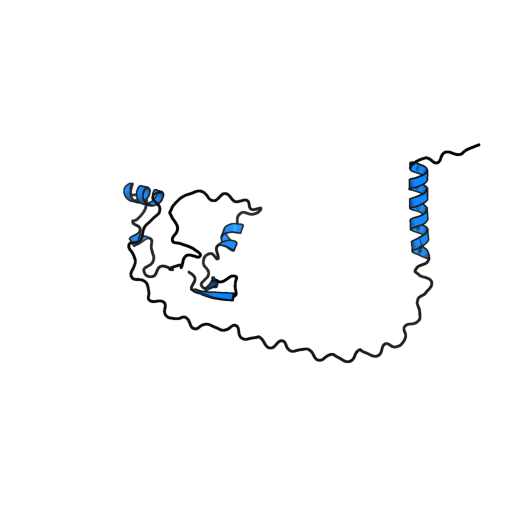.732 12.470 1.00 96.44 81 LYS A CA 1
ATOM 564 C C . LYS A 1 81 ? -17.448 -5.423 11.548 1.00 96.44 81 LYS A C 1
ATOM 566 O O . LYS A 1 81 ? -17.733 -5.607 10.367 1.00 96.44 81 LYS A O 1
ATOM 571 N N . LEU A 1 82 ? -16.264 -5.747 12.060 1.00 96.31 82 LEU A N 1
ATOM 572 C CA . LEU A 1 82 ? -15.164 -6.309 11.291 1.00 96.31 82 LEU A CA 1
ATOM 573 C C . LEU A 1 82 ? -14.451 -7.384 12.123 1.00 96.31 82 LEU A C 1
ATOM 575 O O . LEU A 1 82 ? -14.193 -7.136 13.303 1.00 96.31 82 LEU A O 1
ATOM 579 N N . PRO A 1 83 ? -14.117 -8.554 11.547 1.00 94.06 83 PRO A N 1
ATOM 580 C CA . PRO A 1 83 ? -13.323 -9.563 12.242 1.00 94.06 83 PRO A CA 1
ATOM 581 C C . PRO A 1 83 ? -11.945 -9.016 12.644 1.00 94.06 83 PRO A C 1
ATOM 583 O O . PRO A 1 83 ? -11.425 -8.111 11.974 1.00 94.06 83 PRO A O 1
ATOM 586 N N . PRO A 1 84 ? -11.320 -9.568 13.698 1.00 93.06 84 PRO A N 1
ATOM 587 C CA . PRO A 1 84 ? -9.987 -9.154 14.111 1.00 93.06 84 PRO A CA 1
ATOM 588 C C . PRO A 1 84 ? -8.964 -9.386 12.990 1.00 93.06 84 PRO A C 1
ATOM 590 O O . PRO A 1 84 ? -9.157 -10.181 12.070 1.00 93.06 84 PRO A O 1
ATOM 593 N N . LEU A 1 85 ? -7.852 -8.649 13.038 1.00 89.62 85 LEU A N 1
ATOM 594 C CA . LEU A 1 85 ? -6.830 -8.681 11.987 1.00 89.62 85 LEU A CA 1
ATOM 595 C C . LEU A 1 85 ? -6.263 -10.087 11.731 1.00 89.62 85 LEU A C 1
ATOM 597 O O . LEU A 1 85 ? -6.038 -10.444 10.577 1.00 89.62 85 LEU A O 1
ATOM 601 N N . THR A 1 86 ? -6.076 -10.879 12.786 1.00 87.31 86 THR A N 1
ATOM 602 C CA . THR A 1 86 ? -5.546 -12.251 12.716 1.00 87.31 86 THR A CA 1
ATOM 603 C C . THR A 1 86 ? -6.391 -13.174 11.853 1.00 87.31 86 THR A C 1
ATOM 605 O O . THR A 1 86 ? -5.845 -14.052 11.196 1.00 87.31 86 THR A O 1
ATOM 608 N N . ASP A 1 87 ? -7.702 -12.947 11.821 1.00 90.25 87 ASP A N 1
ATOM 609 C CA . ASP A 1 87 ? -8.650 -13.809 11.117 1.00 90.25 87 ASP A CA 1
ATOM 610 C C . ASP A 1 87 ? -8.804 -13.388 9.648 1.00 90.25 87 ASP A C 1
ATOM 612 O O . ASP A 1 87 ? -9.290 -14.156 8.822 1.00 90.25 87 ASP A O 1
ATOM 616 N N . ARG A 1 88 ? -8.387 -12.158 9.310 1.00 91.56 88 ARG A N 1
ATOM 617 C CA . ARG A 1 88 ? -8.437 -11.609 7.945 1.00 91.56 88 ARG A CA 1
ATOM 618 C C . ARG A 1 88 ? -7.163 -11.861 7.151 1.00 91.56 88 ARG A C 1
ATOM 620 O O . ARG A 1 88 ? -7.216 -11.896 5.924 1.00 91.56 88 ARG A O 1
ATOM 627 N N . LEU A 1 89 ? -6.019 -11.971 7.825 1.00 89.38 89 LEU A N 1
ATOM 628 C CA . LEU A 1 89 ? -4.750 -12.243 7.161 1.00 89.38 89 LEU A CA 1
ATOM 629 C C . LEU A 1 89 ? -4.620 -13.739 6.837 1.00 89.38 89 LEU A C 1
ATOM 631 O O . LEU A 1 89 ? -4.952 -14.582 7.672 1.00 89.38 89 LEU A O 1
ATOM 635 N N . PRO A 1 90 ? -4.107 -14.100 5.647 1.00 86.88 90 PRO A N 1
ATOM 636 C CA . PRO A 1 90 ? -3.775 -15.487 5.357 1.00 86.88 90 PRO A CA 1
ATOM 637 C C . PRO A 1 90 ? -2.624 -15.951 6.256 1.00 86.88 90 PRO A C 1
ATOM 639 O O . PRO A 1 90 ? -1.816 -15.147 6.720 1.00 86.88 90 PRO A O 1
ATOM 642 N N . LYS A 1 91 ? -2.501 -17.273 6.441 1.00 85.81 91 LYS A N 1
ATOM 643 C CA . LYS A 1 91 ? -1.412 -17.879 7.234 1.00 85.81 91 LYS A CA 1
ATOM 644 C C . LYS A 1 91 ? -0.022 -17.420 6.777 1.00 85.81 91 LYS A C 1
ATOM 646 O O . LYS A 1 91 ? 0.854 -17.225 7.609 1.00 85.81 91 LYS A O 1
ATOM 651 N N . ASN A 1 92 ? 0.145 -17.238 5.467 1.00 83.38 92 ASN A N 1
ATOM 652 C CA . ASN A 1 92 ? 1.366 -16.747 4.838 1.00 83.38 92 ASN A CA 1
ATOM 653 C C . ASN A 1 92 ? 1.053 -15.434 4.101 1.00 83.38 92 ASN A C 1
ATOM 655 O O . ASN A 1 92 ? 0.672 -15.478 2.930 1.00 83.38 92 ASN A O 1
ATOM 659 N N . PRO A 1 93 ? 1.136 -14.272 4.770 1.00 84.38 93 PRO A N 1
ATOM 660 C CA . PRO A 1 93 ? 0.913 -12.989 4.118 1.00 84.38 93 PRO A CA 1
ATOM 661 C C . PRO A 1 93 ? 2.083 -12.626 3.198 1.00 84.38 93 PRO A C 1
ATOM 663 O O . PRO A 1 93 ? 3.244 -12.892 3.514 1.00 84.38 93 PRO A O 1
ATOM 666 N N . LEU A 1 94 ? 1.784 -11.964 2.076 1.00 84.25 94 LEU A N 1
ATOM 667 C CA . LEU A 1 94 ? 2.811 -11.341 1.246 1.00 84.25 94 LEU A CA 1
ATOM 668 C C . LEU A 1 94 ? 3.453 -10.188 2.026 1.00 84.25 94 LEU A C 1
ATOM 670 O O . LEU A 1 94 ? 2.767 -9.259 2.454 1.00 84.25 94 LEU A O 1
ATOM 674 N N . VAL A 1 95 ? 4.775 -10.236 2.181 1.00 84.94 95 VAL A N 1
ATOM 675 C CA . VAL A 1 95 ? 5.543 -9.187 2.856 1.00 84.94 95 VAL A CA 1
ATOM 676 C C . VAL A 1 95 ? 6.310 -8.371 1.828 1.00 84.94 95 VAL A C 1
ATOM 678 O O . VAL A 1 95 ? 7.093 -8.902 1.042 1.00 84.94 95 VAL A O 1
ATOM 681 N N . LEU A 1 96 ? 6.065 -7.062 1.839 1.00 82.06 96 LEU A N 1
ATOM 682 C CA . LEU A 1 96 ? 6.669 -6.106 0.920 1.00 82.06 96 LEU A CA 1
ATOM 683 C C . LEU A 1 96 ? 7.740 -5.288 1.644 1.00 82.06 96 LEU A C 1
ATOM 685 O O . LEU A 1 96 ? 7.499 -4.756 2.727 1.00 82.06 96 LEU A O 1
ATOM 689 N N . ALA A 1 97 ? 8.912 -5.166 1.022 1.00 82.56 97 ALA A N 1
ATOM 690 C CA . ALA A 1 97 ? 9.939 -4.230 1.458 1.00 82.56 97 ALA A CA 1
ATOM 691 C C . ALA A 1 97 ? 9.539 -2.801 1.040 1.00 82.56 97 ALA A C 1
ATOM 693 O O . ALA A 1 97 ? 9.137 -2.609 -0.114 1.00 82.56 97 ALA A O 1
ATOM 694 N N . PRO A 1 98 ? 9.624 -1.801 1.936 1.00 83.25 98 PRO A N 1
ATOM 695 C CA . PRO A 1 98 ? 9.400 -0.415 1.554 1.00 83.25 98 PRO A CA 1
ATOM 696 C C . PRO A 1 98 ? 10.444 0.066 0.545 1.00 83.25 98 PRO A C 1
ATOM 698 O O . PRO A 1 98 ? 11.595 -0.355 0.597 1.00 83.25 98 PRO A O 1
ATOM 701 N N . VAL A 1 99 ? 10.050 0.989 -0.334 1.00 83.81 99 VAL A N 1
ATOM 702 C CA . VAL A 1 99 ? 10.977 1.603 -1.301 1.00 83.81 99 VAL A CA 1
ATOM 703 C C . VAL A 1 99 ? 11.969 2.534 -0.597 1.00 83.81 99 VAL A C 1
ATOM 705 O O . VAL A 1 99 ? 13.158 2.487 -0.882 1.00 83.81 99 VAL A O 1
ATOM 708 N N . ASN A 1 100 ? 11.478 3.351 0.342 1.00 86.81 100 ASN A N 1
ATOM 709 C CA . ASN A 1 100 ? 12.290 4.318 1.088 1.00 86.81 100 ASN A CA 1
ATOM 710 C C . ASN A 1 100 ? 12.288 4.001 2.589 1.00 86.81 100 ASN A C 1
ATOM 712 O O . ASN A 1 100 ? 13.323 3.703 3.174 1.00 86.81 100 ASN A O 1
ATOM 716 N N . GLU A 1 101 ? 11.109 4.047 3.216 1.00 91.62 101 GLU A N 1
ATOM 717 C CA . GLU A 1 101 ? 10.941 3.880 4.662 1.00 91.62 101 GLU A CA 1
ATOM 718 C C . GLU A 1 101 ? 9.596 3.232 5.012 1.00 91.62 101 GLU A C 1
ATOM 720 O O . GLU A 1 101 ? 8.685 3.160 4.182 1.00 91.62 101 GLU A O 1
ATOM 725 N N . ILE A 1 102 ? 9.459 2.765 6.256 1.00 90.25 102 ILE A N 1
ATOM 726 C CA . ILE A 1 102 ? 8.205 2.200 6.766 1.00 90.25 102 ILE A CA 1
ATOM 727 C C . ILE A 1 102 ? 7.132 3.293 6.792 1.00 90.25 102 ILE A C 1
ATOM 729 O O . ILE A 1 102 ? 7.260 4.290 7.499 1.00 90.25 102 ILE A O 1
ATOM 733 N N . GLY A 1 103 ? 6.051 3.078 6.041 1.00 90.38 103 GLY A N 1
ATOM 734 C CA . GLY A 1 103 ? 4.953 4.034 5.936 1.00 90.38 103 GLY A CA 1
ATOM 735 C C . GLY A 1 103 ? 4.123 4.181 7.217 1.00 90.38 103 GLY A C 1
ATOM 736 O O . GLY A 1 103 ? 4.091 3.304 8.083 1.00 90.38 103 GLY A O 1
ATOM 737 N N . THR A 1 104 ? 3.387 5.290 7.300 1.00 92.38 104 THR A N 1
ATOM 738 C CA . THR A 1 104 ? 2.383 5.542 8.345 1.00 92.38 104 THR A CA 1
ATOM 739 C C . THR A 1 104 ? 0.968 5.403 7.785 1.00 92.38 104 THR A C 1
ATOM 741 O O . THR A 1 104 ? 0.709 5.699 6.619 1.00 92.38 104 THR A O 1
ATOM 744 N N . TYR A 1 105 ? 0.031 4.925 8.606 1.00 93.62 105 TYR A N 1
ATOM 745 C CA . TYR A 1 105 ? -1.358 4.762 8.180 1.00 93.62 105 TYR A CA 1
ATOM 746 C C . TYR A 1 105 ? -2.081 6.104 8.065 1.00 93.62 105 TYR A C 1
ATOM 748 O O . TYR A 1 105 ? -2.073 6.901 9.003 1.00 93.62 105 TYR A O 1
ATOM 756 N N . GLY A 1 106 ? -2.811 6.291 6.965 1.00 92.88 106 GLY A N 1
ATOM 757 C CA . GLY A 1 106 ? -3.763 7.385 6.792 1.00 92.88 106 GLY A CA 1
ATOM 758 C C . GLY A 1 106 ? -3.530 8.204 5.528 1.00 92.88 106 GLY A C 1
ATOM 759 O O . GLY A 1 106 ? -2.909 7.753 4.569 1.00 92.88 106 GLY A O 1
ATOM 760 N N . GLY A 1 107 ? -4.070 9.423 5.534 1.00 94.12 107 GLY A N 1
ATOM 761 C CA . GLY A 1 107 ? -4.028 10.332 4.392 1.00 94.12 107 GLY A CA 1
ATOM 762 C C . GLY A 1 107 ? -5.118 10.067 3.352 1.00 94.12 107 GLY A C 1
ATOM 763 O O . GLY A 1 107 ? -6.006 9.232 3.525 1.00 94.12 107 GLY A O 1
ATOM 764 N N . ARG A 1 108 ? -5.075 10.843 2.266 1.00 92.50 108 ARG A N 1
ATOM 765 C CA . ARG A 1 108 ? -5.978 10.699 1.121 1.00 92.50 108 ARG A CA 1
ATOM 766 C C . ARG A 1 108 ? -5.216 10.949 -0.169 1.00 92.50 108 ARG A C 1
ATOM 768 O O . ARG A 1 108 ? -4.774 12.069 -0.422 1.00 92.50 108 ARG A O 1
ATOM 775 N N . ILE A 1 109 ? -5.096 9.904 -0.981 1.00 88.19 109 ILE A N 1
ATOM 776 C CA . ILE A 1 109 ? -4.487 9.980 -2.308 1.00 88.19 109 ILE A CA 1
ATOM 777 C C . ILE A 1 109 ? -5.477 10.695 -3.233 1.00 88.19 109 ILE A C 1
ATOM 779 O O . ILE A 1 109 ? -6.602 10.238 -3.431 1.00 88.19 109 ILE A O 1
ATOM 783 N N . ARG A 1 110 ? -5.079 11.858 -3.757 1.00 90.75 110 ARG A N 1
ATOM 784 C CA . ARG A 1 110 ? -5.832 12.598 -4.777 1.00 90.75 110 ARG A CA 1
ATOM 785 C C . ARG A 1 110 ? -5.209 12.292 -6.126 1.00 90.75 110 ARG A C 1
ATOM 787 O O . ARG A 1 110 ? -4.056 12.643 -6.359 1.00 90.75 110 ARG A O 1
ATOM 794 N N . SER A 1 111 ? -5.980 11.667 -6.997 1.00 84.38 111 SER A N 1
ATOM 795 C CA . SER A 1 111 ? -5.527 11.281 -8.329 1.00 84.38 111 SER A CA 1
ATOM 796 C C . SER A 1 111 ? -6.623 11.554 -9.343 1.00 84.38 111 SER A C 1
ATOM 798 O O . SER A 1 111 ? -7.794 11.670 -8.984 1.00 84.38 111 SER A O 1
ATOM 800 N N . PHE A 1 112 ? -6.223 11.671 -10.601 1.00 88.00 112 PHE A N 1
ATOM 801 C CA . PHE A 1 112 ? -7.111 11.880 -11.731 1.00 88.00 112 PHE A CA 1
ATOM 802 C C . PHE A 1 112 ? -6.808 10.809 -12.772 1.00 88.00 112 PHE A C 1
ATOM 804 O O . PHE A 1 112 ? -5.647 10.577 -13.098 1.00 88.00 112 PHE A O 1
ATOM 811 N N . TYR A 1 113 ? -7.846 10.145 -13.258 1.00 85.06 113 TYR A N 1
ATOM 812 C CA . TYR A 1 113 ? -7.748 9.097 -14.264 1.00 85.06 113 TYR A CA 1
ATOM 813 C C . TYR A 1 113 ? -8.969 9.193 -15.175 1.00 85.06 113 TYR A C 1
ATOM 815 O O . TYR A 1 113 ? -10.063 9.545 -14.736 1.00 85.06 113 TYR A O 1
ATOM 823 N N . SER A 1 114 ? -8.765 8.913 -16.461 1.00 86.88 114 SER A N 1
ATOM 824 C CA . SER A 1 114 ? -9.809 8.984 -17.491 1.00 86.88 114 SER A CA 1
ATOM 825 C C . SER A 1 114 ? -10.734 7.765 -17.495 1.00 86.88 114 SER A C 1
ATOM 827 O O . SER A 1 114 ? -11.799 7.807 -18.105 1.00 86.88 114 SER A O 1
ATOM 829 N N . TRP A 1 115 ? -10.344 6.684 -16.815 1.00 84.81 115 TRP A N 1
ATOM 830 C CA . TRP A 1 115 ? -11.096 5.437 -16.740 1.00 84.81 115 TRP A CA 1
ATOM 831 C C . TRP A 1 115 ? -10.948 4.768 -15.366 1.00 84.81 115 TRP A C 1
ATOM 833 O O . TRP A 1 115 ? -9.919 4.887 -14.704 1.00 84.81 115 TRP A O 1
ATOM 843 N N . GLN A 1 116 ? -11.993 4.049 -14.947 1.00 77.88 116 GLN A N 1
ATOM 844 C CA . GLN A 1 116 ? -12.172 3.529 -13.586 1.00 77.88 116 GLN A CA 1
ATOM 845 C C . GLN A 1 116 ? -11.229 2.368 -13.219 1.00 77.88 116 GLN A C 1
ATOM 847 O O . GLN A 1 116 ? -11.003 2.123 -12.037 1.00 77.88 116 GLN A O 1
ATOM 852 N N . GLY A 1 117 ? -10.682 1.644 -14.199 1.00 80.56 117 GLY A N 1
ATOM 853 C CA . GLY A 1 117 ? -9.805 0.492 -13.953 1.00 80.56 117 GLY A CA 1
ATOM 854 C C . GLY A 1 117 ? -8.313 0.820 -13.878 1.00 80.56 117 GLY A C 1
ATOM 855 O O . GLY A 1 117 ? -7.523 -0.075 -13.597 1.00 80.56 117 GLY A O 1
ATOM 856 N N . TYR A 1 118 ? -7.923 2.091 -14.046 1.00 82.44 118 TYR A N 1
ATOM 857 C CA . TYR A 1 118 ? -6.521 2.531 -14.007 1.00 82.44 118 TYR A CA 1
ATOM 858 C C . TYR A 1 118 ? -5.766 1.998 -12.779 1.00 82.44 118 TYR A C 1
ATOM 860 O O . TYR A 1 118 ? -4.659 1.479 -12.881 1.00 82.44 118 TYR A O 1
ATOM 868 N N . TRP A 1 119 ? -6.391 2.059 -11.601 1.00 76.06 119 TRP A N 1
ATOM 869 C CA . TRP A 1 119 ? -5.769 1.568 -10.373 1.00 76.06 119 TRP A CA 1
ATOM 870 C C . TRP A 1 119 ? -5.625 0.054 -10.308 1.00 76.06 119 TRP A C 1
ATOM 872 O O . TRP A 1 119 ? -4.640 -0.421 -9.748 1.00 76.06 119 TRP A O 1
ATOM 882 N N . ALA A 1 120 ? -6.578 -0.695 -10.863 1.00 75.19 120 ALA A N 1
ATOM 883 C CA . ALA A 1 120 ? -6.496 -2.151 -10.888 1.00 75.19 120 ALA A CA 1
ATOM 884 C C . ALA A 1 120 ? -5.292 -2.614 -11.725 1.00 75.19 120 ALA A C 1
ATOM 886 O O . ALA A 1 120 ? -4.594 -3.545 -11.329 1.00 75.19 120 ALA A O 1
ATOM 887 N N . GLU A 1 121 ? -5.007 -1.911 -12.824 1.00 73.00 121 GLU A N 1
ATOM 888 C CA . GLU A 1 121 ? -3.844 -2.166 -13.677 1.00 73.00 121 GLU A CA 1
ATOM 889 C C . GLU A 1 121 ? -2.530 -1.734 -13.009 1.00 73.00 121 GLU A C 1
ATOM 891 O O . GLU A 1 121 ? -1.585 -2.518 -12.941 1.00 73.00 121 GLU A O 1
ATOM 896 N N . CYS A 1 122 ? -2.461 -0.517 -12.453 1.00 73.75 122 CYS A N 1
ATOM 897 C CA . CYS A 1 122 ? -1.224 0.001 -11.857 1.00 73.75 122 CYS A CA 1
ATOM 898 C C . CYS A 1 122 ? -0.789 -0.729 -10.580 1.00 73.75 122 CYS A C 1
ATOM 900 O O . CYS A 1 122 ? 0.395 -0.726 -10.249 1.00 73.75 122 CYS A O 1
ATOM 902 N N . GLN A 1 123 ? -1.722 -1.314 -9.826 1.00 71.00 123 GLN A N 1
ATOM 903 C CA . GLN A 1 123 ? -1.405 -1.961 -8.549 1.00 71.00 123 GLN A CA 1
ATOM 904 C C . GLN A 1 123 ? -0.933 -3.413 -8.696 1.00 71.00 123 GLN A C 1
ATOM 906 O O . GLN A 1 123 ? -0.744 -4.073 -7.677 1.00 71.00 123 GLN A O 1
ATOM 911 N N . TYR A 1 124 ? -0.726 -3.914 -9.924 1.00 63.31 124 TYR A N 1
ATOM 912 C CA . TYR A 1 124 ? -0.354 -5.316 -10.173 1.00 63.31 124 TYR A CA 1
ATOM 913 C C . TYR A 1 124 ? -1.273 -6.298 -9.416 1.00 63.31 124 TYR A C 1
ATOM 915 O O . TYR A 1 124 ? -0.819 -7.285 -8.830 1.00 63.31 124 TYR A O 1
ATOM 923 N N . GLY A 1 125 ? -2.576 -5.994 -9.372 1.00 63.44 125 GLY A N 1
ATOM 924 C CA . GLY A 1 125 ? -3.536 -6.713 -8.537 1.00 63.44 125 GLY A CA 1
ATOM 925 C C . GLY A 1 125 ? -3.649 -8.198 -8.901 1.00 63.44 125 GLY A C 1
ATOM 926 O O . GLY A 1 125 ? -3.760 -8.534 -10.075 1.00 63.44 125 GLY A O 1
ATOM 927 N N . HIS A 1 126 ? -3.642 -9.071 -7.883 1.00 71.19 126 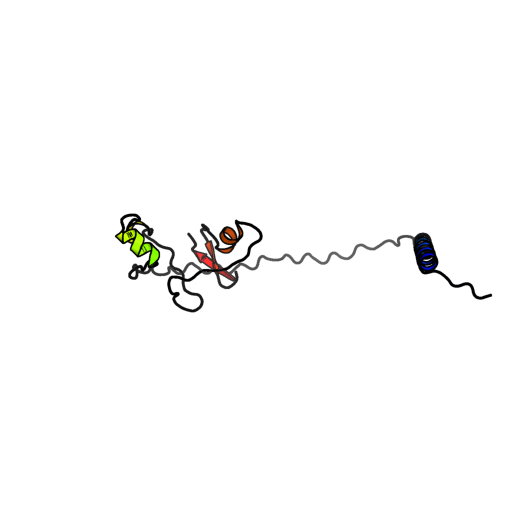HIS A N 1
ATOM 928 C CA . HIS A 1 126 ? -3.823 -10.535 -7.981 1.00 71.19 126 HIS A CA 1
ATOM 929 C C . HIS A 1 126 ? -2.960 -11.221 -9.054 1.00 71.19 126 HIS A C 1
ATOM 931 O O . HIS A 1 126 ? -3.438 -12.046 -9.832 1.00 71.19 126 HIS A O 1
ATOM 937 N N . SER A 1 127 ? -1.681 -10.854 -9.109 1.00 81.75 127 SER A N 1
ATOM 938 C CA . SER A 1 127 ? -0.695 -11.517 -9.956 1.00 81.75 127 SER A CA 1
ATOM 939 C C . SER A 1 127 ? 0.216 -12.398 -9.105 1.00 81.75 127 SER A C 1
ATOM 941 O O . SER A 1 127 ? 0.732 -11.949 -8.085 1.00 81.75 127 SER A O 1
ATOM 943 N N . ALA A 1 128 ? 0.478 -13.627 -9.562 1.00 83.75 128 ALA A N 1
ATOM 944 C CA . ALA A 1 128 ? 1.391 -14.548 -8.876 1.00 83.75 128 ALA A CA 1
ATOM 945 C C . ALA A 1 128 ? 2.847 -14.038 -8.847 1.00 83.75 128 ALA A C 1
ATOM 947 O O . ALA A 1 128 ? 3.658 -14.485 -8.034 1.00 83.75 128 ALA A O 1
ATOM 948 N N . LEU A 1 129 ? 3.182 -13.102 -9.740 1.00 85.38 129 LEU A N 1
ATOM 949 C CA . LEU A 1 129 ? 4.494 -12.485 -9.896 1.00 85.38 129 LEU A CA 1
ATOM 950 C C . LEU A 1 129 ? 4.336 -10.972 -10.024 1.00 85.38 129 LEU A C 1
ATOM 952 O O . LEU A 1 129 ? 3.447 -10.504 -10.731 1.00 85.38 129 LEU A O 1
ATOM 956 N N . ARG A 1 130 ? 5.250 -10.219 -9.411 1.00 82.62 130 ARG A N 1
ATOM 957 C CA . ARG A 1 130 ? 5.321 -8.758 -9.508 1.00 82.62 130 ARG A CA 1
ATOM 958 C C . ARG A 1 130 ? 6.657 -8.312 -10.082 1.00 82.62 130 ARG A C 1
ATOM 960 O O . ARG A 1 130 ? 7.694 -8.900 -9.782 1.00 82.62 130 ARG A O 1
ATOM 967 N N . TRP A 1 131 ? 6.627 -7.232 -10.848 1.00 82.50 131 TRP A N 1
ATOM 968 C CA . TRP A 1 131 ? 7.829 -6.559 -11.323 1.00 82.50 131 TRP A CA 1
ATOM 969 C C . TRP A 1 131 ? 8.364 -5.619 -10.241 1.00 82.50 131 TRP A C 1
ATOM 971 O O . TRP A 1 131 ? 7.599 -4.900 -9.596 1.00 82.50 131 TRP A O 1
ATOM 981 N N . ILE A 1 132 ? 9.675 -5.641 -10.026 1.00 81.38 132 ILE A N 1
ATOM 982 C CA . ILE A 1 132 ? 10.389 -4.767 -9.088 1.00 81.38 132 ILE A CA 1
ATOM 983 C C . ILE A 1 132 ? 11.555 -4.083 -9.813 1.00 81.38 132 ILE A C 1
ATOM 985 O O . ILE A 1 132 ? 11.895 -4.469 -10.932 1.00 81.38 132 ILE A O 1
ATOM 989 N N . ASN A 1 133 ? 12.143 -3.055 -9.190 1.00 81.50 133 ASN A N 1
ATOM 990 C CA . ASN A 1 133 ? 13.283 -2.311 -9.741 1.00 81.50 133 ASN A CA 1
ATOM 991 C C . ASN A 1 133 ? 13.033 -1.853 -11.191 1.00 81.50 133 ASN A C 1
ATOM 993 O O . ASN A 1 133 ? 13.777 -2.208 -12.099 1.00 81.50 133 ASN A O 1
ATOM 997 N N . ASP A 1 134 ? 11.921 -1.139 -11.408 1.00 80.06 134 ASP A N 1
ATOM 998 C CA . ASP A 1 134 ? 11.479 -0.637 -12.720 1.00 80.06 134 ASP A CA 1
ATOM 999 C C . ASP A 1 134 ? 11.395 -1.710 -13.827 1.00 80.06 134 ASP A C 1
ATOM 1001 O O . ASP A 1 134 ? 11.615 -1.436 -15.005 1.00 80.06 134 ASP A O 1
ATOM 1005 N N . GLY A 1 135 ? 11.047 -2.948 -13.456 1.00 80.75 135 GLY A N 1
ATOM 1006 C CA . GLY A 1 135 ? 10.858 -4.059 -14.397 1.00 80.75 135 GLY A CA 1
ATOM 1007 C C . GLY A 1 135 ? 12.117 -4.875 -14.679 1.00 80.75 135 GLY A C 1
ATOM 1008 O O . GLY A 1 135 ? 12.070 -5.799 -15.487 1.00 80.75 135 GLY A O 1
ATOM 1009 N N . MET A 1 136 ? 13.226 -4.571 -14.006 1.00 84.38 136 MET A N 1
ATOM 1010 C CA . MET A 1 136 ? 14.490 -5.289 -14.186 1.00 84.38 136 MET A CA 1
ATOM 1011 C C . MET A 1 136 ? 14.526 -6.633 -13.451 1.00 84.38 136 MET A C 1
ATOM 1013 O O . MET A 1 136 ? 15.338 -7.495 -13.781 1.00 84.38 136 MET A O 1
ATOM 1017 N N . GLU A 1 137 ? 13.645 -6.826 -12.471 1.00 82.56 137 GLU A N 1
ATOM 1018 C CA . GLU A 1 137 ? 13.597 -8.016 -11.625 1.00 82.56 137 GLU A CA 1
ATOM 1019 C C . GLU A 1 137 ? 12.145 -8.453 -11.354 1.00 82.56 137 GLU A C 1
ATOM 1021 O O . GLU A 1 137 ? 11.198 -7.666 -11.461 1.00 82.56 137 GLU A O 1
ATOM 1026 N N . ILE A 1 138 ? 11.970 -9.728 -10.989 1.00 84.81 138 ILE A N 1
ATOM 1027 C CA . ILE A 1 138 ? 10.673 -10.346 -10.677 1.00 84.81 138 ILE A CA 1
ATOM 1028 C C . ILE A 1 138 ? 10.684 -10.821 -9.223 1.00 84.81 138 ILE A C 1
ATOM 1030 O O . ILE A 1 138 ? 11.644 -11.441 -8.773 1.00 84.81 138 ILE A O 1
ATOM 1034 N N . ALA A 1 139 ? 9.590 -10.584 -8.503 1.00 84.00 139 ALA A N 1
ATOM 1035 C CA . ALA A 1 139 ? 9.375 -11.068 -7.144 1.00 84.00 139 ALA A CA 1
ATOM 1036 C C . ALA A 1 139 ? 8.036 -11.818 -7.009 1.00 84.00 139 ALA A C 1
ATOM 1038 O O . ALA A 1 139 ? 7.155 -11.665 -7.860 1.00 84.00 139 ALA A O 1
ATOM 1039 N N . PRO A 1 140 ? 7.842 -12.603 -5.932 1.00 83.56 140 PRO A N 1
ATOM 1040 C CA . PRO A 1 140 ? 6.554 -13.228 -5.642 1.00 83.56 140 PRO A CA 1
ATOM 1041 C C . PRO A 1 140 ? 5.432 -12.194 -5.478 1.00 83.56 140 PRO A C 1
ATOM 1043 O O . PRO A 1 140 ? 5.644 -11.129 -4.880 1.00 83.56 140 PRO A O 1
ATOM 1046 N N . GLY A 1 141 ? 4.255 -12.527 -6.006 1.00 83.44 141 GLY A N 1
ATOM 1047 C CA . GLY A 1 141 ? 3.002 -11.794 -5.833 1.00 83.44 141 GLY A CA 1
ATOM 1048 C C . GLY A 1 141 ? 1.975 -12.574 -4.997 1.00 83.44 141 GLY A C 1
ATOM 1049 O O . GLY A 1 141 ? 2.367 -13.395 -4.166 1.00 83.44 141 GLY A O 1
ATOM 1050 N N . ILE A 1 142 ? 0.683 -12.273 -5.169 1.00 77.56 142 ILE A N 1
ATOM 1051 C CA . ILE A 1 142 ? -0.441 -12.875 -4.418 1.00 77.56 142 ILE A CA 1
ATOM 1052 C C . ILE A 1 142 ? -1.265 -13.840 -5.267 1.00 77.56 142 ILE A C 1
ATOM 1054 O O . ILE A 1 142 ? -1.399 -13.594 -6.487 1.00 77.56 142 ILE A O 1
#

Foldseek 3Di:
DDDDQDPVNVVVVVVVVVVVVVPVVPPDPDDDDPDDPPDPPPPPPPPPPPLPQDPPDPPPQPPDDPDDDAPVVVVCVVVVNDPDPVVVADPRHDDDDDPPDDDDHDDDDDDDDPDDCPCVVVVCPPDQWDADPPNSDIDGDD

Radius of gyration: 34.24 Å; chains: 1; bounding box: 41×72×85 Å